Protein AF-A0A954KTQ7-F1 (afdb_monomer_lite)

Secondary structure (DSSP, 8-state):
---HHHHHHHHHHHHHHHHHHHHHS--SSHHHHHHHHHHHHHHHHHHHHHTTT-HHHHHHHHHHHHHHHHHHH--

Sequence (75 aa):
MFNYELVAILLMIIGLVVLIFEILIPSGGIIGIVAGGCLIGSFWAAWMAWWDTSPLIFWIYVCSLIIFIPATVGG

Structure (mmCIF, N/CA/C/O backbone):
data_AF-A0A954KTQ7-F1
#
_entry.id   AF-A0A954KTQ7-F1
#
loop_
_atom_site.group_PDB
_atom_site.id
_atom_site.type_symbol
_atom_site.label_atom_id
_atom_site.label_alt_id
_atom_site.label_comp_id
_atom_site.label_a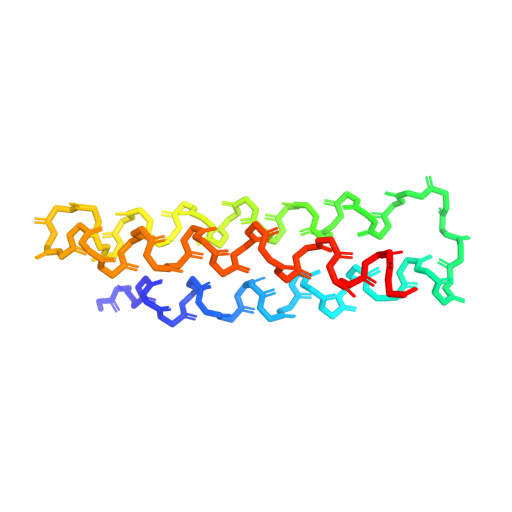sym_id
_atom_site.label_entity_id
_atom_site.label_seq_id
_atom_site.pdbx_PDB_ins_code
_atom_site.Cartn_x
_atom_site.Cartn_y
_atom_site.Cartn_z
_atom_site.occupancy
_atom_site.B_iso_or_equiv
_atom_site.auth_seq_id
_atom_site.auth_comp_id
_atom_site.auth_asym_id
_atom_site.auth_atom_id
_atom_site.pdbx_PDB_model_num
ATOM 1 N N . MET A 1 1 ? 2.873 -5.471 22.053 1.00 61.56 1 MET A N 1
ATOM 2 C CA . MET A 1 1 ? 1.669 -5.312 21.211 1.00 61.56 1 MET A CA 1
ATOM 3 C C . MET A 1 1 ? 2.147 -4.900 19.830 1.00 61.56 1 MET A C 1
ATOM 5 O O . MET A 1 1 ? 2.968 -3.995 19.761 1.00 61.56 1 MET A O 1
ATOM 9 N N . PHE A 1 2 ? 1.766 -5.611 18.770 1.00 78.56 2 PHE A N 1
ATOM 10 C CA . PHE A 1 2 ? 2.191 -5.262 17.411 1.00 78.56 2 PHE A CA 1
ATOM 11 C C . PHE A 1 2 ? 1.429 -4.001 16.977 1.00 78.56 2 PHE A C 1
ATOM 13 O O . PHE A 1 2 ? 0.204 -3.984 17.071 1.00 78.56 2 PHE A O 1
ATOM 20 N N . ASN A 1 3 ? 2.127 -2.927 16.590 1.00 94.88 3 ASN A N 1
ATOM 21 C CA . ASN A 1 3 ? 1.475 -1.674 16.197 1.00 94.88 3 ASN A CA 1
ATOM 22 C C . ASN A 1 3 ? 1.211 -1.689 14.682 1.00 94.88 3 ASN A C 1
ATOM 24 O O . ASN A 1 3 ? 2.081 -1.354 13.878 1.00 94.88 3 ASN A O 1
ATOM 28 N N . TYR A 1 4 ? 0.018 -2.151 14.303 1.00 96.31 4 TYR A N 1
ATOM 29 C CA . TYR A 1 4 ? -0.390 -2.286 12.902 1.00 96.31 4 TYR A CA 1
ATOM 30 C C . TYR A 1 4 ? -0.524 -0.936 12.189 1.00 96.31 4 TYR A C 1
ATOM 32 O O . TYR A 1 4 ? -0.240 -0.853 10.999 1.00 96.31 4 TYR A O 1
ATOM 40 N N . GLU A 1 5 ? -0.882 0.122 12.917 1.00 97.12 5 GLU A N 1
ATOM 41 C CA . GLU A 1 5 ? -1.037 1.487 12.397 1.00 97.12 5 GLU A CA 1
ATOM 42 C C . GLU A 1 5 ? 0.295 2.003 11.839 1.00 97.12 5 GLU A C 1
ATOM 44 O O . GLU A 1 5 ? 0.383 2.454 10.698 1.00 97.12 5 GLU A O 1
ATOM 49 N N . LEU A 1 6 ? 1.364 1.866 12.627 1.00 96.81 6 LEU A N 1
ATOM 50 C CA . LEU A 1 6 ? 2.710 2.263 12.241 1.00 96.81 6 LEU A CA 1
ATOM 51 C C . LEU A 1 6 ? 3.212 1.435 11.057 1.00 96.81 6 LEU A C 1
ATOM 53 O O . 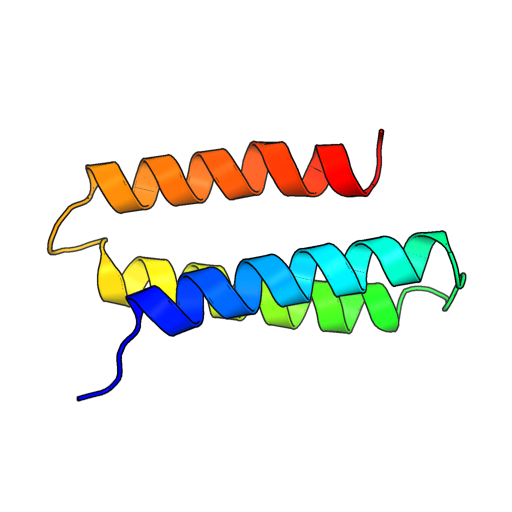LEU A 1 6 ? 3.786 1.990 10.124 1.00 96.81 6 LEU A O 1
ATOM 57 N N . VAL A 1 7 ? 2.974 0.120 11.063 1.00 97.56 7 VAL A N 1
ATOM 58 C CA . VAL A 1 7 ? 3.370 -0.763 9.954 1.00 97.56 7 VAL A CA 1
ATOM 59 C C . VAL A 1 7 ? 2.638 -0.387 8.664 1.00 97.56 7 VAL A C 1
ATOM 61 O O . VAL A 1 7 ? 3.273 -0.309 7.614 1.00 97.56 7 VAL A O 1
ATOM 64 N N . ALA A 1 8 ? 1.340 -0.086 8.744 1.00 97.62 8 ALA A N 1
ATOM 65 C CA . ALA A 1 8 ? 0.531 0.351 7.611 1.00 97.62 8 ALA A CA 1
ATOM 66 C C . ALA A 1 8 ? 0.985 1.695 7.029 1.00 97.62 8 ALA A C 1
ATOM 68 O O . ALA A 1 8 ? 0.864 1.925 5.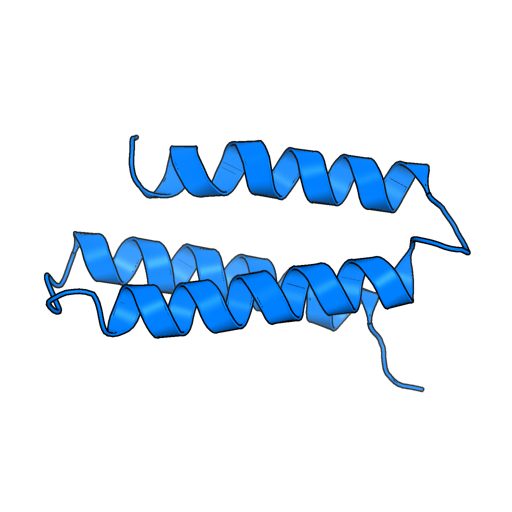832 1.00 97.62 8 ALA A O 1
ATOM 69 N N . ILE A 1 9 ? 1.506 2.606 7.848 1.00 97.88 9 ILE A N 1
ATOM 70 C CA . ILE A 1 9 ? 2.003 3.894 7.351 1.00 97.88 9 ILE A CA 1
ATOM 71 C C . ILE A 1 9 ? 3.419 3.736 6.785 1.00 97.88 9 ILE A C 1
ATOM 73 O O . ILE A 1 9 ? 3.708 4.224 5.693 1.00 97.88 9 ILE A O 1
ATOM 77 N N . LEU A 1 10 ? 4.302 3.020 7.488 1.00 98.06 10 LEU A N 1
ATOM 78 C CA . LEU A 1 10 ? 5.691 2.835 7.065 1.00 98.06 10 LEU A CA 1
ATOM 79 C C . LEU A 1 10 ? 5.804 2.027 5.773 1.00 98.06 10 LEU A C 1
ATOM 81 O O . LEU A 1 10 ? 6.540 2.435 4.878 1.00 98.06 10 LEU A O 1
ATOM 85 N N . LEU A 1 11 ? 5.072 0.917 5.642 1.00 98.12 11 LEU A N 1
ATOM 86 C CA . LEU A 1 11 ? 5.097 0.120 4.415 1.00 98.12 11 LEU A CA 1
ATOM 87 C C . LEU A 1 11 ? 4.514 0.877 3.220 1.00 98.12 11 LEU A C 1
ATOM 89 O O . LEU A 1 11 ? 4.994 0.680 2.106 1.00 98.12 11 LEU A O 1
ATOM 93 N N . MET A 1 12 ? 3.550 1.775 3.437 1.00 98.12 12 MET A N 1
ATOM 94 C CA . MET A 1 12 ? 3.017 2.633 2.381 1.00 98.12 12 MET A CA 1
ATOM 95 C C . MET A 1 12 ? 4.100 3.592 1.900 1.00 98.12 12 MET A C 1
ATOM 97 O O . MET A 1 12 ? 4.382 3.641 0.709 1.00 98.12 12 MET A O 1
ATOM 101 N N . ILE A 1 13 ? 4.742 4.317 2.821 1.00 98.00 13 ILE A N 1
ATOM 102 C CA . ILE A 1 13 ? 5.804 5.271 2.481 1.00 98.00 13 ILE A CA 1
ATOM 103 C C . ILE A 1 13 ? 6.964 4.553 1.784 1.00 98.00 13 ILE A C 1
ATOM 105 O O . ILE A 1 13 ? 7.407 4.999 0.730 1.00 98.00 13 ILE A O 1
ATOM 109 N N . ILE A 1 14 ? 7.424 3.423 2.329 1.00 98.19 14 ILE A N 1
ATOM 110 C CA . ILE A 1 14 ? 8.495 2.621 1.724 1.00 98.19 14 ILE A CA 1
ATOM 111 C C . ILE A 1 14 ? 8.069 2.127 0.341 1.00 98.19 14 ILE A C 1
ATOM 113 O O . ILE A 1 14 ? 8.824 2.288 -0.609 1.00 98.19 14 ILE A O 1
ATOM 117 N N . GLY A 1 15 ? 6.861 1.577 0.204 1.00 97.56 15 GLY A N 1
ATOM 118 C CA . GLY A 1 15 ? 6.339 1.094 -1.072 1.00 97.56 15 GLY A CA 1
ATOM 119 C C . GLY A 1 15 ? 6.288 2.188 -2.137 1.00 97.56 15 GLY A C 1
ATOM 120 O O . GLY A 1 15 ? 6.751 1.965 -3.251 1.00 97.56 15 GLY A O 1
ATOM 121 N N . LEU A 1 16 ? 5.809 3.386 -1.786 1.00 96.75 16 LEU A N 1
ATOM 122 C CA . LEU A 1 16 ? 5.782 4.543 -2.687 1.00 96.75 16 LEU A CA 1
ATOM 123 C C . LEU A 1 16 ? 7.199 5.009 -3.057 1.00 96.75 16 LEU A C 1
ATOM 125 O O . LEU A 1 16 ? 7.479 5.225 -4.229 1.00 96.75 16 LEU A O 1
ATOM 129 N N . VAL A 1 17 ? 8.122 5.102 -2.095 1.00 96.25 17 VAL A N 1
ATOM 130 C CA . VAL A 1 17 ? 9.523 5.478 -2.363 1.00 96.25 17 VAL A CA 1
ATOM 131 C C . VAL A 1 17 ? 10.206 4.464 -3.282 1.00 96.25 17 VAL A C 1
ATOM 133 O O . VAL A 1 17 ? 10.860 4.850 -4.246 1.00 96.25 17 VAL A O 1
ATOM 136 N N . VAL A 1 18 ? 10.034 3.167 -3.023 1.00 96.25 18 VAL A N 1
ATOM 137 C CA . VAL A 1 18 ? 10.567 2.090 -3.870 1.00 96.25 18 VAL A CA 1
ATOM 138 C C . VAL A 1 18 ? 9.953 2.162 -5.270 1.00 96.25 18 VAL A C 1
ATOM 140 O O . VAL A 1 18 ? 10.667 2.001 -6.254 1.00 96.25 18 VAL A O 1
ATOM 143 N N . LEU A 1 19 ? 8.664 2.489 -5.385 1.00 94.38 19 LEU A N 1
ATOM 144 C CA . LEU A 1 19 ? 8.004 2.667 -6.678 1.00 94.38 19 LEU A CA 1
ATOM 145 C C . LEU A 1 19 ? 8.599 3.834 -7.487 1.00 94.38 19 LEU A C 1
ATOM 147 O O . LEU A 1 19 ? 8.804 3.680 -8.687 1.00 94.38 19 LEU A O 1
ATOM 151 N N . ILE A 1 20 ? 8.960 4.954 -6.844 1.00 93.94 20 ILE A N 1
ATOM 152 C CA . ILE A 1 20 ? 9.701 6.055 -7.498 1.00 93.94 20 ILE A CA 1
ATOM 153 C C . ILE A 1 20 ? 11.025 5.538 -8.077 1.00 93.94 20 ILE A C 1
ATOM 155 O O . ILE A 1 20 ? 11.396 5.888 -9.197 1.00 93.94 20 ILE A O 1
ATOM 159 N N . PHE A 1 21 ? 11.738 4.680 -7.342 1.00 94.12 21 PHE A N 1
ATOM 160 C CA . PHE A 1 21 ? 13.012 4.132 -7.808 1.00 94.12 21 PHE A CA 1
ATOM 161 C C . PHE A 1 21 ? 12.887 3.247 -9.052 1.00 94.12 21 PHE A C 1
ATOM 163 O O . PHE A 1 21 ? 13.830 3.236 -9.837 1.00 94.12 21 PHE A O 1
ATOM 170 N N . GLU A 1 22 ? 11.762 2.565 -9.291 1.00 93.00 22 GLU A N 1
ATOM 171 C CA . GLU A 1 22 ? 11.550 1.821 -10.550 1.00 93.00 22 GLU A CA 1
ATOM 172 C C . GLU A 1 22 ? 11.544 2.762 -11.765 1.00 93.00 22 GLU A C 1
ATOM 174 O O . GLU A 1 22 ? 12.032 2.402 -12.833 1.00 93.00 22 GLU A O 1
ATOM 179 N N . ILE A 1 23 ? 11.032 3.985 -11.602 1.00 88.62 23 ILE A N 1
ATOM 180 C CA . ILE A 1 23 ? 10.966 4.983 -12.681 1.00 88.62 23 ILE A CA 1
ATOM 181 C C . ILE A 1 23 ? 12.360 5.549 -12.971 1.00 88.62 23 ILE A C 1
ATOM 183 O O . ILE A 1 23 ? 12.716 5.784 -14.124 1.00 88.62 23 ILE A O 1
ATOM 187 N N . LEU A 1 24 ? 13.161 5.761 -11.923 1.00 90.88 24 LEU A N 1
ATOM 188 C CA . LEU A 1 24 ? 14.520 6.298 -12.037 1.00 90.88 24 LEU A CA 1
ATOM 189 C C . LEU A 1 24 ? 15.533 5.247 -12.509 1.00 90.88 24 LEU A C 1
ATOM 191 O O . LEU A 1 24 ? 16.492 5.576 -13.205 1.00 90.88 24 LEU A O 1
ATOM 195 N N . ILE A 1 25 ? 15.337 3.993 -12.102 1.00 91.94 25 ILE A N 1
ATOM 196 C CA . ILE A 1 25 ? 16.217 2.862 -12.383 1.00 91.94 25 ILE A CA 1
ATOM 197 C C . ILE A 1 25 ? 15.358 1.791 -13.057 1.00 91.94 25 ILE A C 1
ATOM 199 O O . ILE A 1 25 ? 14.787 0.956 -12.352 1.00 91.94 25 ILE A O 1
ATOM 203 N N . PRO A 1 26 ? 15.255 1.798 -14.400 1.00 83.75 26 PRO A N 1
ATOM 204 C CA . PRO A 1 26 ? 14.427 0.844 -15.125 1.00 83.75 26 PRO A CA 1
ATOM 205 C C . PRO A 1 26 ? 14.947 -0.574 -14.876 1.00 83.75 26 PRO A C 1
ATOM 207 O O . PRO A 1 26 ? 15.922 -1.022 -15.482 1.00 83.75 26 PRO A O 1
ATOM 210 N N . SER A 1 27 ? 14.303 -1.267 -13.938 1.00 91.06 27 SER A N 1
ATOM 211 C CA . SER A 1 27 ? 14.781 -2.535 -13.383 1.00 91.06 27 SER A CA 1
ATOM 212 C C . SER A 1 27 ? 14.167 -3.747 -14.082 1.00 91.06 27 SER A C 1
ATOM 214 O O . SER A 1 27 ? 14.476 -4.890 -13.748 1.00 91.06 27 SER A O 1
ATOM 216 N N . GLY A 1 28 ? 13.276 -3.501 -15.047 1.00 89.31 28 GLY A N 1
ATOM 217 C CA . GLY A 1 28 ? 12.461 -4.537 -15.672 1.00 89.31 28 GLY A CA 1
ATOM 218 C C . GLY A 1 28 ? 11.340 -5.036 -14.756 1.00 89.31 28 GLY A C 1
ATOM 219 O O . GLY A 1 28 ? 10.880 -6.162 -14.930 1.00 89.31 28 GLY A O 1
ATOM 220 N N . GLY A 1 29 ? 10.910 -4.225 -13.780 1.00 88.50 29 GLY A N 1
ATOM 221 C CA . GLY A 1 29 ? 9.793 -4.531 -12.885 1.00 88.50 29 GLY A CA 1
ATOM 222 C C . GLY A 1 29 ? 10.161 -5.250 -11.585 1.00 88.50 29 GLY A C 1
ATOM 223 O O . GLY A 1 29 ? 9.265 -5.536 -10.791 1.00 88.50 29 GLY A O 1
ATOM 224 N N . ILE A 1 30 ? 11.442 -5.537 -11.324 1.00 94.81 30 ILE A N 1
ATOM 225 C CA . ILE A 1 30 ? 11.872 -6.168 -10.063 1.00 94.81 30 ILE A CA 1
ATOM 226 C C . ILE A 1 30 ? 11.591 -5.232 -8.881 1.00 94.81 30 ILE A C 1
ATOM 228 O O . ILE A 1 30 ? 11.039 -5.667 -7.868 1.00 94.81 30 ILE A O 1
ATOM 232 N N . ILE A 1 31 ? 11.922 -3.946 -9.012 1.00 94.50 31 ILE A N 1
ATOM 233 C CA . ILE A 1 31 ? 11.645 -2.936 -7.984 1.00 94.50 31 ILE A CA 1
ATOM 234 C C . ILE A 1 31 ? 10.124 -2.758 -7.831 1.00 94.50 31 ILE A C 1
ATOM 236 O O . ILE A 1 31 ? 9.628 -2.679 -6.708 1.00 94.50 31 ILE A O 1
ATOM 240 N N . GLY A 1 32 ? 9.367 -2.821 -8.927 1.00 93.56 32 GLY A N 1
ATOM 241 C CA . GLY A 1 32 ? 7.906 -2.821 -8.935 1.00 93.56 32 GLY A CA 1
ATOM 242 C C . GLY A 1 32 ? 7.293 -3.972 -8.131 1.00 93.56 32 GLY A C 1
ATOM 243 O O . GLY A 1 32 ? 6.348 -3.753 -7.374 1.00 93.56 32 GLY A O 1
ATOM 244 N N . ILE A 1 33 ? 7.852 -5.184 -8.216 1.00 96.31 33 ILE A N 1
ATOM 245 C CA . ILE A 1 33 ? 7.414 -6.330 -7.399 1.00 96.31 33 ILE A CA 1
ATOM 246 C C . ILE A 1 33 ? 7.659 -6.061 -5.910 1.00 96.31 33 ILE A C 1
ATOM 248 O O . ILE A 1 33 ? 6.780 -6.320 -5.085 1.00 96.31 33 ILE A O 1
ATOM 252 N N . VAL A 1 34 ? 8.826 -5.512 -5.554 1.00 96.75 34 VAL A N 1
ATOM 253 C CA . VAL A 1 34 ? 9.153 -5.169 -4.159 1.00 96.75 34 VAL A CA 1
ATOM 254 C C . VAL A 1 34 ? 8.215 -4.079 -3.635 1.00 96.75 34 VAL A C 1
ATOM 256 O O . VAL A 1 34 ? 7.639 -4.238 -2.558 1.00 96.75 34 VAL A O 1
ATOM 259 N N . ALA A 1 35 ? 7.994 -3.017 -4.414 1.00 96.44 35 ALA A N 1
ATOM 260 C CA . ALA A 1 35 ? 7.042 -1.958 -4.089 1.00 96.44 35 ALA A CA 1
ATOM 261 C C . ALA A 1 35 ? 5.626 -2.517 -3.887 1.00 96.44 35 ALA A C 1
ATOM 263 O O . ALA A 1 35 ? 4.974 -2.208 -2.890 1.00 96.44 35 ALA A O 1
ATOM 264 N N . GLY A 1 36 ? 5.171 -3.397 -4.783 1.00 96.56 36 GLY A N 1
ATOM 265 C CA . GLY A 1 36 ? 3.881 -4.076 -4.672 1.00 96.56 36 GLY A CA 1
ATOM 266 C C . GLY A 1 36 ? 3.764 -4.908 -3.395 1.00 96.56 36 GLY A C 1
ATOM 267 O O . GLY A 1 36 ? 2.758 -4.815 -2.695 1.00 96.56 36 GLY A O 1
ATOM 268 N N . GLY A 1 37 ? 4.810 -5.655 -3.034 1.00 98.19 37 GLY A N 1
ATOM 269 C CA . GLY A 1 37 ? 4.867 -6.404 -1.777 1.00 98.19 37 GLY A CA 1
ATOM 270 C C . GLY A 1 37 ? 4.729 -5.504 -0.546 1.00 98.19 37 GLY A C 1
ATOM 271 O O . GLY A 1 37 ? 3.939 -5.805 0.352 1.00 98.19 37 GLY A O 1
ATOM 272 N N . CYS A 1 38 ? 5.430 -4.365 -0.531 1.00 97.88 38 CYS A N 1
ATOM 273 C CA . CYS A 1 38 ? 5.287 -3.362 0.523 1.00 97.88 38 CYS A CA 1
ATOM 274 C C . CYS A 1 38 ? 3.851 -2.834 0.601 1.00 97.88 38 CYS A C 1
ATOM 276 O O . CYS A 1 38 ? 3.264 -2.862 1.677 1.00 97.88 38 CYS A O 1
ATOM 278 N N . LEU A 1 39 ? 3.256 -2.420 -0.521 1.00 98.00 39 LEU A N 1
ATOM 279 C CA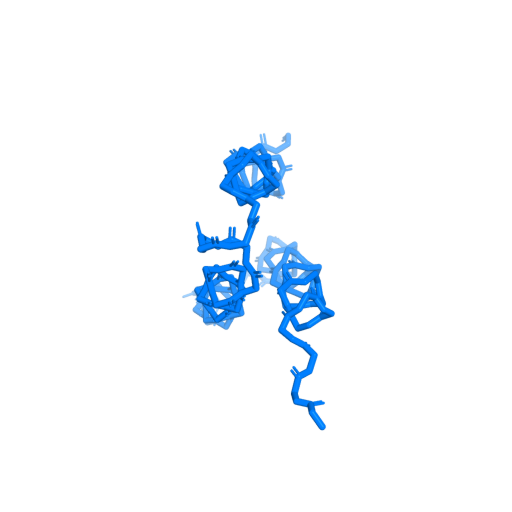 . LEU A 1 39 ? 1.906 -1.845 -0.559 1.00 98.00 39 LEU A CA 1
ATOM 280 C C . LEU A 1 39 ? 0.815 -2.856 -0.162 1.00 98.00 39 LEU A C 1
ATOM 282 O O . LEU A 1 39 ? -0.109 -2.498 0.566 1.00 98.00 39 LEU A O 1
ATOM 286 N N . ILE A 1 40 ? 0.941 -4.126 -0.559 1.00 98.44 40 ILE A N 1
ATOM 287 C CA . ILE A 1 40 ? 0.027 -5.202 -0.135 1.00 98.44 40 ILE A CA 1
ATOM 288 C C . ILE A 1 40 ? 0.142 -5.439 1.375 1.00 98.44 40 ILE A C 1
ATOM 290 O O . ILE A 1 40 ? -0.874 -5.486 2.071 1.00 98.44 40 ILE A O 1
ATOM 294 N N . GLY A 1 41 ? 1.368 -5.547 1.900 1.00 98.00 41 GLY A N 1
ATOM 295 C CA . GLY A 1 41 ? 1.595 -5.690 3.341 1.00 98.00 41 GLY A CA 1
ATOM 296 C C . GLY A 1 41 ? 1.069 -4.487 4.127 1.00 98.00 41 GLY A C 1
ATOM 297 O O . GLY A 1 41 ? 0.490 -4.638 5.201 1.00 98.00 41 GLY A O 1
ATOM 298 N N . SER A 1 42 ? 1.199 -3.299 3.545 1.00 98.19 42 SER A N 1
ATOM 299 C CA . SER A 1 42 ? 0.672 -2.049 4.073 1.00 98.19 42 SER A CA 1
ATOM 300 C C . SER A 1 42 ? -0.851 -2.057 4.193 1.00 98.19 42 SER A C 1
ATOM 302 O O . SER A 1 42 ? -1.390 -1.730 5.250 1.00 98.19 42 SER A O 1
ATOM 304 N N . PHE A 1 43 ? -1.541 -2.481 3.132 1.00 98.25 43 PHE A N 1
ATOM 305 C CA . PHE A 1 43 ? -2.995 -2.607 3.104 1.00 98.25 43 PHE A CA 1
ATOM 306 C C . PHE A 1 43 ? -3.494 -3.635 4.122 1.00 98.25 43 PHE A C 1
ATOM 308 O O . PHE A 1 43 ? -4.457 -3.381 4.844 1.00 98.25 43 PHE A O 1
ATOM 315 N N . TRP A 1 44 ? -2.810 -4.776 4.233 1.00 98.25 44 TRP A N 1
ATOM 316 C CA . TRP A 1 44 ? -3.154 -5.800 5.216 1.00 98.25 44 TRP A CA 1
ATOM 317 C C . TRP A 1 44 ? -2.991 -5.303 6.659 1.00 98.25 44 TRP A C 1
ATOM 319 O O . TRP A 1 44 ? -3.860 -5.538 7.499 1.00 98.25 44 TRP A O 1
ATOM 329 N N . ALA A 1 45 ? -1.923 -4.554 6.946 1.00 97.62 45 ALA A N 1
ATOM 330 C CA . ALA A 1 45 ? -1.739 -3.929 8.252 1.00 97.62 45 ALA A CA 1
ATOM 331 C C . ALA A 1 45 ? -2.829 -2.880 8.545 1.00 97.62 45 ALA A C 1
ATOM 333 O O . ALA A 1 45 ? -3.354 -2.849 9.656 1.00 97.62 45 ALA A O 1
ATOM 334 N N . ALA A 1 46 ? -3.232 -2.080 7.552 1.00 97.94 46 ALA A N 1
ATOM 335 C CA . ALA A 1 46 ? -4.327 -1.118 7.698 1.00 97.94 46 ALA A CA 1
ATOM 336 C C . ALA A 1 46 ? -5.668 -1.806 7.993 1.00 97.94 46 ALA A C 1
ATOM 338 O O . ALA A 1 46 ? -6.436 -1.327 8.827 1.00 97.94 46 ALA A O 1
ATOM 339 N N . TRP A 1 47 ? -5.932 -2.948 7.349 1.00 97.62 47 TRP A N 1
ATOM 340 C CA . TRP A 1 47 ? -7.112 -3.767 7.627 1.00 97.62 47 TRP A CA 1
ATOM 341 C C . TRP A 1 47 ? -7.134 -4.216 9.091 1.00 97.62 47 TRP A C 1
ATOM 343 O O . TRP A 1 47 ? -8.111 -3.979 9.795 1.00 97.62 47 TRP A O 1
ATOM 353 N N . MET A 1 48 ? -6.029 -4.789 9.576 1.00 97.19 48 MET A N 1
ATOM 354 C CA . MET A 1 48 ? -5.908 -5.233 10.971 1.00 97.19 48 MET A CA 1
ATOM 355 C C . MET A 1 48 ? -5.987 -4.081 11.982 1.00 97.19 48 MET A C 1
ATOM 357 O O . MET A 1 48 ? -6.439 -4.284 13.105 1.00 97.19 48 MET A O 1
ATOM 361 N N . ALA A 1 49 ? -5.548 -2.877 11.604 1.00 96.75 49 ALA A N 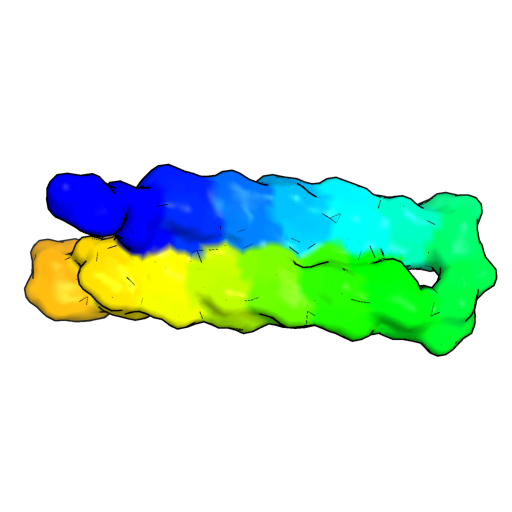1
ATOM 362 C CA . ALA A 1 49 ? -5.578 -1.706 12.474 1.00 96.75 49 ALA A CA 1
ATOM 363 C C . ALA A 1 49 ? -6.979 -1.090 12.596 1.00 96.75 49 ALA A C 1
ATOM 365 O O . ALA A 1 49 ? -7.398 -0.731 13.699 1.00 96.75 49 ALA A O 1
ATOM 366 N N . TRP A 1 50 ? -7.687 -0.939 11.471 1.00 97.88 50 TRP A N 1
ATOM 367 C CA . TRP A 1 50 ? -8.817 -0.010 11.382 1.00 97.88 50 TRP A CA 1
ATOM 368 C C . TRP A 1 50 ? -10.126 -0.610 10.878 1.00 97.88 50 TRP A C 1
ATOM 370 O O . TRP A 1 50 ? -11.151 0.044 11.038 1.00 97.88 50 TRP A O 1
ATOM 380 N N . TRP A 1 51 ? -10.151 -1.825 10.319 1.00 96.44 51 TRP A N 1
ATOM 381 C CA . TRP A 1 51 ? -11.392 -2.385 9.767 1.00 96.44 51 TRP A CA 1
ATOM 382 C C . TRP A 1 51 ? -12.502 -2.526 10.819 1.00 96.44 51 TRP A C 1
ATOM 384 O O . TRP A 1 51 ? -13.612 -2.052 10.596 1.00 96.44 51 TRP A O 1
ATOM 394 N N . ASP A 1 52 ? -12.192 -3.107 11.982 1.00 95.69 52 ASP A N 1
ATOM 395 C CA . ASP A 1 52 ? -13.181 -3.334 13.048 1.00 95.69 52 ASP A CA 1
ATOM 396 C C . ASP A 1 52 ? -13.290 -2.162 14.038 1.00 95.69 52 ASP A C 1
ATOM 398 O O . ASP A 1 52 ? -14.324 -1.973 14.677 1.00 95.69 52 ASP A O 1
ATOM 402 N N . THR A 1 53 ? -12.225 -1.370 14.191 1.00 96.06 53 THR A N 1
ATOM 403 C CA . THR A 1 53 ? -12.151 -0.302 15.203 1.00 96.06 53 THR A CA 1
ATOM 404 C C . THR A 1 53 ? -12.639 1.044 14.672 1.00 96.06 53 THR A C 1
ATOM 406 O O . THR A 1 53 ? -13.354 1.763 15.369 1.00 96.06 53 THR A O 1
ATOM 409 N N . SER A 1 54 ? -12.260 1.406 13.444 1.00 95.81 54 SER A N 1
ATOM 410 C CA . SER A 1 54 ? -12.606 2.681 12.815 1.00 95.81 54 SER A CA 1
ATOM 411 C C . SER A 1 54 ? -12.625 2.547 11.286 1.00 95.81 54 SER A C 1
ATOM 413 O O . SER A 1 54 ? -11.673 2.947 10.602 1.00 95.81 54 SER A O 1
ATOM 415 N N . PRO A 1 55 ? -13.732 2.029 10.716 1.00 96.56 55 PRO A N 1
ATOM 416 C CA . PRO A 1 55 ? -13.849 1.792 9.277 1.00 96.56 55 PRO A CA 1
ATOM 417 C C . PRO A 1 55 ? -13.619 3.051 8.432 1.00 96.56 55 PRO A C 1
ATOM 419 O O . PRO A 1 55 ? -13.124 2.974 7.309 1.00 96.56 55 PRO A O 1
ATOM 422 N N . LEU A 1 56 ? -13.955 4.231 8.967 1.00 97.75 56 LEU A N 1
ATOM 423 C CA . LEU A 1 56 ? -13.733 5.504 8.282 1.00 97.75 56 LEU A CA 1
ATOM 424 C C . LEU A 1 56 ? -12.238 5.766 8.039 1.00 97.75 56 LEU A C 1
ATOM 426 O O . LEU A 1 56 ? -11.866 6.176 6.942 1.00 97.75 56 LEU A O 1
ATOM 430 N N . ILE A 1 57 ? -11.380 5.505 9.033 1.00 9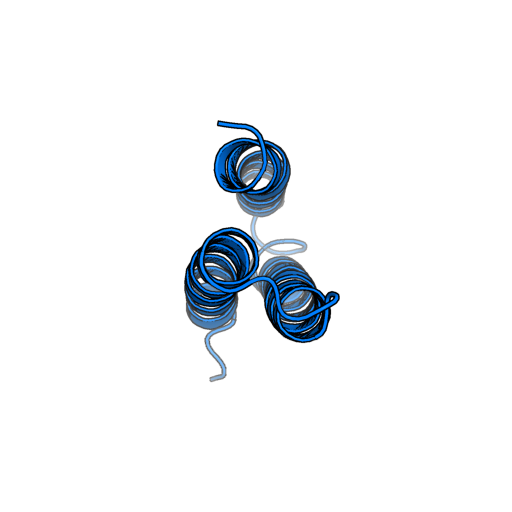7.38 57 ILE A N 1
ATOM 431 C CA . ILE A 1 57 ? -9.926 5.686 8.901 1.00 97.38 57 ILE A CA 1
ATOM 432 C C . ILE A 1 57 ? -9.368 4.699 7.873 1.00 97.38 57 ILE A C 1
ATOM 434 O O . ILE A 1 57 ? -8.563 5.092 7.030 1.00 97.38 57 ILE A O 1
ATOM 438 N N . PHE A 1 58 ? -9.849 3.451 7.883 1.00 98.00 58 PHE A N 1
ATOM 439 C CA . PHE A 1 58 ? -9.485 2.463 6.869 1.00 98.00 58 PHE A CA 1
ATOM 440 C C . PHE A 1 58 ? -9.800 2.967 5.453 1.00 98.00 58 PHE A C 1
ATOM 442 O O . PHE A 1 58 ? -8.928 2.957 4.587 1.00 98.00 58 PHE A O 1
ATOM 449 N N . TRP A 1 59 ? -11.006 3.484 5.211 1.00 97.94 59 TRP A N 1
ATOM 450 C CA . TRP A 1 59 ? -11.375 3.991 3.886 1.00 97.94 59 TRP A CA 1
ATOM 451 C C . TRP A 1 59 ? -10.599 5.245 3.472 1.00 97.94 59 TRP A C 1
ATOM 453 O O . TRP A 1 59 ? -10.227 5.358 2.307 1.00 97.94 59 TRP A O 1
ATOM 463 N N . ILE A 1 60 ? -10.280 6.152 4.401 1.00 98.06 60 ILE A N 1
ATOM 464 C CA . ILE A 1 60 ? -9.382 7.290 4.124 1.00 98.06 60 ILE A CA 1
ATOM 465 C C . ILE A 1 60 ? -7.996 6.790 3.697 1.00 98.06 60 ILE A C 1
ATOM 467 O O . ILE A 1 60 ? -7.411 7.307 2.741 1.00 98.06 60 ILE A O 1
ATOM 471 N N . TYR A 1 61 ? -7.480 5.762 4.369 1.00 98.06 61 TYR A N 1
ATOM 472 C CA . TYR A 1 61 ? -6.217 5.132 4.005 1.00 98.06 61 TYR A CA 1
ATOM 473 C C . TYR A 1 61 ? -6.282 4.487 2.607 1.00 98.06 61 TYR A C 1
ATOM 475 O O . TYR A 1 61 ? -5.402 4.720 1.780 1.00 98.06 61 TYR A O 1
ATOM 483 N N . VAL A 1 62 ? -7.355 3.755 2.286 1.00 98.12 62 VAL A N 1
ATOM 484 C CA . VAL A 1 62 ? -7.561 3.173 0.945 1.00 98.12 62 VAL A CA 1
ATOM 485 C C . VAL A 1 62 ? -7.636 4.255 -0.135 1.00 98.12 62 VAL A C 1
ATOM 487 O O . VAL A 1 62 ? -6.970 4.140 -1.162 1.00 98.12 62 VAL A O 1
ATOM 490 N N . CYS A 1 63 ? -8.378 5.339 0.104 1.00 98.12 63 CYS A N 1
ATOM 491 C CA . CYS A 1 63 ? -8.412 6.494 -0.795 1.00 98.12 63 CYS A CA 1
ATOM 492 C C . CYS A 1 63 ? -7.014 7.092 -1.000 1.00 98.12 63 CYS A C 1
ATOM 494 O O . CYS A 1 63 ? -6.662 7.467 -2.116 1.00 98.12 63 CYS A O 1
ATOM 496 N N . SER A 1 64 ? -6.194 7.132 0.053 1.00 97.50 64 SER A N 1
ATOM 497 C CA . SER A 1 64 ? -4.813 7.614 -0.026 1.00 97.50 64 SER A CA 1
ATOM 498 C C . SER A 1 64 ? -3.951 6.724 -0.931 1.00 97.50 64 SER A C 1
ATOM 500 O O . SER A 1 64 ? -3.210 7.256 -1.750 1.00 97.50 64 SER A O 1
ATOM 502 N N . LEU A 1 65 ? -4.088 5.392 -0.875 1.00 97.31 65 LEU A N 1
ATOM 503 C CA . LEU A 1 65 ? -3.411 4.480 -1.814 1.00 97.31 65 LEU A CA 1
ATOM 504 C C . LEU A 1 65 ? -3.856 4.712 -3.266 1.00 97.31 65 LEU A C 1
ATOM 506 O O . LEU A 1 65 ? -3.015 4.780 -4.161 1.00 97.31 65 LEU A O 1
ATOM 510 N N . ILE A 1 66 ? -5.163 4.873 -3.493 1.00 96.81 66 ILE A N 1
ATOM 511 C CA . ILE A 1 66 ? -5.738 5.120 -4.827 1.00 96.81 66 ILE A CA 1
ATOM 512 C C . ILE A 1 66 ? -5.231 6.438 -5.424 1.00 96.81 66 ILE A C 1
ATOM 514 O O . ILE A 1 66 ? -5.086 6.531 -6.637 1.00 96.81 66 ILE A O 1
ATOM 518 N N . ILE A 1 67 ? -4.949 7.446 -4.598 1.00 96.81 67 ILE A N 1
ATOM 519 C CA . ILE A 1 67 ? -4.425 8.741 -5.050 1.00 96.81 67 ILE A CA 1
ATOM 520 C C . ILE A 1 67 ? -2.903 8.690 -5.219 1.00 96.81 67 ILE A C 1
ATOM 522 O O . ILE A 1 67 ? -2.377 9.102 -6.253 1.00 96.81 67 ILE A O 1
ATOM 526 N N . PHE A 1 68 ? -2.179 8.188 -4.218 1.00 96.12 68 PHE A N 1
ATOM 527 C CA . PHE A 1 68 ? -0.721 8.276 -4.190 1.00 96.12 68 PHE A CA 1
ATOM 528 C C . PHE A 1 68 ? -0.029 7.299 -5.128 1.00 96.12 68 PHE A C 1
ATOM 530 O O . PHE A 1 68 ? 1.010 7.658 -5.676 1.00 96.12 68 PHE A O 1
ATOM 537 N N . ILE A 1 69 ? -0.579 6.102 -5.362 1.00 94.50 69 ILE A N 1
ATOM 538 C CA . ILE A 1 69 ? 0.037 5.156 -6.300 1.00 94.50 69 ILE A CA 1
ATOM 539 C C . ILE A 1 69 ? 0.077 5.765 -7.714 1.00 94.50 69 ILE A C 1
ATOM 541 O O . ILE A 1 69 ? 1.181 5.912 -8.235 1.00 94.50 69 ILE A O 1
ATOM 545 N N . PRO A 1 70 ? -1.043 6.215 -8.324 1.00 93.50 70 PRO A N 1
ATOM 546 C CA . PRO A 1 70 ? -1.003 6.875 -9.629 1.00 93.50 70 PRO A CA 1
ATOM 547 C C . PRO A 1 70 ? -0.164 8.149 -9.637 1.00 93.50 70 PRO A C 1
ATOM 549 O O . PRO A 1 70 ? 0.597 8.345 -10.575 1.00 93.50 70 PRO A O 1
ATOM 552 N N . ALA A 1 71 ? -0.244 8.980 -8.592 1.00 92.50 71 ALA A N 1
ATOM 553 C CA . ALA A 1 71 ? 0.573 10.192 -8.498 1.00 92.50 71 ALA A CA 1
ATOM 554 C C . ALA A 1 71 ? 2.084 9.896 -8.478 1.00 92.50 71 ALA A C 1
ATOM 556 O O . ALA A 1 71 ? 2.882 10.741 -8.867 1.00 92.50 71 ALA A O 1
ATOM 557 N N . THR A 1 72 ? 2.480 8.698 -8.039 1.00 89.31 72 THR A N 1
ATOM 558 C CA . THR A 1 72 ? 3.883 8.275 -7.996 1.00 89.31 72 THR A CA 1
ATOM 559 C C . THR A 1 72 ? 4.400 7.826 -9.363 1.00 89.31 72 THR A C 1
ATOM 561 O O . THR A 1 72 ? 5.549 8.104 -9.683 1.00 89.31 72 THR A O 1
ATOM 564 N N . VAL A 1 73 ? 3.575 7.144 -10.172 1.00 85.75 73 VAL A N 1
ATOM 565 C CA . VAL A 1 73 ? 3.979 6.616 -11.496 1.00 85.75 73 VAL A CA 1
ATOM 566 C C . VAL A 1 73 ? 3.608 7.494 -12.686 1.00 85.75 73 VAL A C 1
ATOM 568 O O . VAL A 1 73 ? 4.281 7.429 -13.709 1.00 85.75 73 VAL A O 1
ATOM 571 N N . GLY A 1 74 ? 2.536 8.273 -12.582 1.00 74.62 74 GLY A N 1
ATOM 572 C CA . GLY A 1 74 ? 1.940 9.013 -13.694 1.00 74.62 74 GLY A CA 1
ATOM 573 C C . GLY A 1 74 ? 1.920 10.524 -13.507 1.00 74.62 74 GLY A C 1
ATOM 574 O O . GLY A 1 74 ? 1.066 11.157 -14.121 1.00 74.62 74 GLY A O 1
ATOM 575 N N . GLY A 1 75 ? 2.779 11.064 -12.630 1.00 55.56 75 GLY A N 1
ATOM 576 C CA . GLY A 1 75 ? 2.932 12.510 -12.428 1.00 55.56 75 GLY A CA 1
ATOM 577 C C . GLY A 1 75 ? 3.054 13.297 -13.729 1.00 55.56 75 GLY A C 1
ATOM 578 O O . GLY A 1 75 ? 3.677 12.778 -14.683 1.00 55.56 75 GLY A O 1
#

Radius of gyration: 12.88 Å; chains: 1; bounding box: 30×19×37 Å

pLDDT: mean 94.25, std 7.35, range [55.56, 98.44]

Foldseek 3Di:
DDQLVVLLVVLLVVLLVLLLVCVVPVPVCPSVVVSVVSNVSSLVSLCVNDVVPPVPVSVVSVVVCVPSVCVSVPD